Protein AF-A0A965MPG0-F1 (afdb_monomer)

pLDDT: mean 91.91, std 5.67, range [66.75, 98.5]

Sequence (108 aa):
MDYGNRPDGTKKSSGFFGPIKRPDGKVMTEISIGVGLNGKEVTIPLIVPTLDKNEIEYLLRNDPNSPSFMEDMPPSIVNKAVDHAVLRMNEGKSPFIEDGESAAALPE

Foldseek 3Di:
DFPAADPVRHGDDLAQAGWDQAPVRDTDRFDWDWDQDPNDTAIATLRDPPDAPVLVNLVRHDDPPDPCNVVPRDVVSVVVRVVQQVVQVVVVHHNTDDPPDDHDHHHD

Nearest PDB structures (foldseek):
  7zq6-assembly1_u  TM=6.932E-01  e=6.851E+00  Escherichia coli
  6uvn-assembly1_C  TM=4.555E-01  e=4.300E+00  Vibrio cholerae

Radius of gyration: 13.22 Å; Cα contacts (8 Å, |Δi|>4): 145; chains: 1; bounding box: 29×32×27 Å

Secondary structure (DSSP, 8-state):
----B-TTSPBP-S-TT-SEEPTTS-EES--EEEEEETTEEEEEES--TT--HHHHHHHHHS-TTSTTTTTS--HHHHHHHHHHHHHHHHTT--SSPPTTPPPPPPP-

Solvent-accessible surface area (backbone atoms only — not comparable to full-atom values): 6621 Å² total; per-residue (Å²): 136,87,73,53,62,44,99,87,65,49,74,44,53,56,29,37,56,30,76,39,79,30,90,89,73,49,76,47,36,71,47,78,46,79,42,80,54,98,92,38,81,42,75,35,36,53,56,45,88,84,55,51,40,69,57,50,51,49,62,53,71,50,55,85,84,42,89,54,41,74,74,72,48,60,65,67,49,57,50,50,21,50,56,50,25,50,53,29,45,76,72,74,41,63,51,54,64,55,96,90,65,81,59,48,80,77,62,122

Mean predicted aligned error: 3.52 Å

Structure (mmCIF, N/CA/C/O backbone):
data_AF-A0A965MPG0-F1
#
_entry.id   AF-A0A965MPG0-F1
#
loop_
_atom_site.group_PDB
_atom_site.id
_atom_site.type_symbol
_atom_site.label_atom_id
_atom_site.label_alt_id
_atom_site.label_comp_id
_atom_site.label_asym_id
_atom_site.label_entity_id
_atom_site.label_seq_id
_atom_site.pdbx_PDB_ins_code
_atom_site.Cartn_x
_atom_site.Cartn_y
_atom_site.Cartn_z
_atom_site.occupancy
_atom_site.B_iso_or_equiv
_atom_site.auth_seq_id
_atom_site.auth_comp_id
_atom_site.auth_asym_id
_atom_site.auth_atom_id
_atom_site.pdbx_PDB_model_num
ATOM 1 N N . MET A 1 1 ? 5.327 -14.389 11.506 1.00 66.75 1 MET A N 1
ATOM 2 C CA . MET A 1 1 ? 6.378 -13.897 10.585 1.00 66.75 1 MET A CA 1
ATOM 3 C C . MET A 1 1 ? 6.669 -12.456 10.951 1.00 66.75 1 MET A C 1
ATOM 5 O O . MET A 1 1 ? 5.719 -11.758 11.270 1.00 66.75 1 MET A O 1
ATOM 9 N N . ASP A 1 2 ? 7.933 -12.030 10.937 1.00 82.31 2 ASP A N 1
ATOM 10 C CA . ASP A 1 2 ? 8.300 -10.613 11.077 1.00 82.31 2 ASP A CA 1
ATOM 11 C C . ASP A 1 2 ? 8.60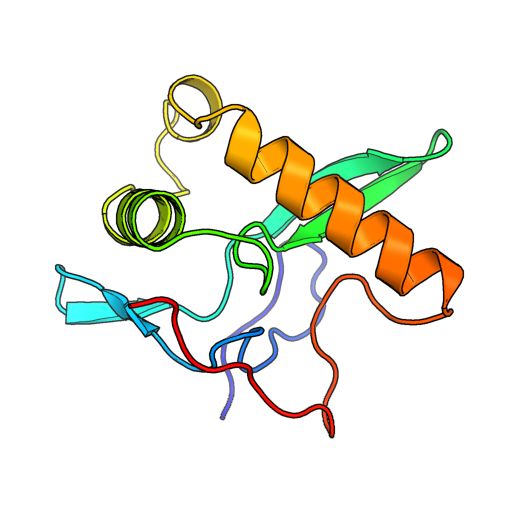4 -10.050 9.682 1.00 82.31 2 ASP A C 1
ATOM 13 O O . ASP A 1 2 ? 9.497 -10.556 9.002 1.00 82.31 2 ASP A O 1
ATOM 17 N N . TYR A 1 3 ? 7.837 -9.048 9.246 1.00 82.00 3 TYR A N 1
ATOM 18 C CA . TYR A 1 3 ? 7.998 -8.384 7.945 1.00 82.00 3 TYR A CA 1
ATOM 19 C C . TYR A 1 3 ? 8.743 -7.042 8.057 1.00 82.00 3 TYR A C 1
ATOM 21 O O . TYR A 1 3 ? 8.842 -6.299 7.080 1.00 82.00 3 TYR A O 1
ATOM 29 N N . GLY A 1 4 ? 9.277 -6.727 9.241 1.00 84.38 4 GLY A N 1
ATOM 30 C CA . GLY A 1 4 ? 9.942 -5.464 9.535 1.00 84.38 4 GLY A CA 1
ATOM 31 C C . GLY A 1 4 ? 8.978 -4.375 10.006 1.00 84.38 4 GLY A C 1
ATOM 32 O O . GLY A 1 4 ? 7.836 -4.640 10.385 1.00 84.38 4 GLY A O 1
ATOM 33 N N . ASN A 1 5 ? 9.462 -3.133 10.003 1.00 87.12 5 ASN A N 1
ATOM 34 C CA . ASN A 1 5 ? 8.704 -1.964 10.445 1.00 87.12 5 ASN A CA 1
ATOM 35 C C . ASN A 1 5 ? 8.342 -1.064 9.253 1.00 87.12 5 ASN A C 1
ATOM 37 O O . ASN A 1 5 ? 9.030 -1.045 8.228 1.00 87.12 5 ASN A O 1
ATOM 41 N N . ARG A 1 6 ? 7.250 -0.317 9.398 1.00 84.56 6 ARG A N 1
ATOM 42 C CA . ARG A 1 6 ? 6.856 0.797 8.533 1.00 84.56 6 ARG A CA 1
ATOM 43 C C . ARG A 1 6 ? 7.748 2.019 8.784 1.00 84.56 6 ARG A C 1
ATOM 45 O O . ARG A 1 6 ? 8.449 2.049 9.799 1.00 84.56 6 ARG A O 1
ATOM 52 N N . PRO A 1 7 ? 7.710 3.042 7.905 1.00 80.06 7 PRO A N 1
ATOM 53 C CA . PRO A 1 7 ? 8.459 4.283 8.117 1.00 80.06 7 PRO A CA 1
ATOM 54 C C . PRO A 1 7 ? 8.152 4.977 9.454 1.00 80.06 7 PRO A C 1
ATOM 56 O O . PRO A 1 7 ? 9.038 5.594 10.033 1.00 80.06 7 PRO A O 1
ATOM 59 N N . ASP A 1 8 ? 6.930 4.824 9.973 1.00 77.88 8 ASP A N 1
ATOM 60 C CA . ASP A 1 8 ? 6.499 5.365 11.270 1.00 77.88 8 ASP A CA 1
ATOM 61 C C . ASP A 1 8 ? 6.905 4.507 12.489 1.00 77.88 8 ASP A C 1
ATOM 63 O O . ASP A 1 8 ? 6.588 4.847 13.627 1.00 77.88 8 ASP A O 1
ATOM 67 N N . GLY A 1 9 ? 7.610 3.391 12.273 1.00 81.44 9 GLY A N 1
ATOM 68 C CA . GLY A 1 9 ? 8.070 2.479 13.321 1.00 81.44 9 GLY A CA 1
ATOM 69 C C . GLY A 1 9 ? 7.067 1.398 13.733 1.00 81.44 9 GLY A C 1
ATOM 70 O O . GLY A 1 9 ? 7.445 0.487 14.472 1.00 81.44 9 GLY A O 1
ATOM 71 N N . THR A 1 10 ? 5.824 1.432 13.238 1.00 84.19 10 THR A N 1
ATOM 72 C CA . THR A 1 10 ? 4.843 0.365 13.495 1.00 84.19 10 THR A CA 1
ATOM 73 C C . THR A 1 10 ? 5.224 -0.931 12.772 1.00 84.19 10 THR A C 1
ATOM 75 O O . THR A 1 10 ? 5.897 -0.913 11.740 1.00 84.19 10 THR A O 1
ATOM 78 N N . LYS A 1 11 ? 4.815 -2.092 13.298 1.00 87.56 11 LYS A N 1
ATOM 79 C CA . LYS A 1 11 ? 5.112 -3.392 12.673 1.00 87.56 11 LYS A CA 1
ATOM 80 C C . LYS A 1 11 ? 4.315 -3.581 11.385 1.00 87.56 11 LYS A C 1
ATOM 82 O O . LYS A 1 11 ? 3.100 -3.382 11.375 1.00 87.56 11 LYS A O 1
ATOM 87 N N . LYS A 1 12 ? 4.993 -4.013 10.318 1.00 84.56 12 LYS A N 1
ATOM 88 C CA . LYS A 1 12 ? 4.335 -4.441 9.080 1.00 84.56 12 LYS A CA 1
ATOM 89 C C . LYS A 1 12 ? 3.509 -5.699 9.333 1.00 84.56 12 LYS A C 1
ATOM 91 O O . LYS A 1 12 ? 3.986 -6.633 9.979 1.00 84.56 12 LYS A O 1
ATOM 96 N N . SER A 1 13 ? 2.303 -5.737 8.780 1.00 87.00 13 SER A N 1
ATOM 97 C CA . SER A 1 13 ? 1.474 -6.941 8.743 1.00 87.00 13 SER A CA 1
ATOM 98 C C . SER A 1 13 ? 1.735 -7.736 7.458 1.00 87.00 13 SER A C 1
ATOM 100 O O . SER A 1 13 ? 2.615 -7.402 6.657 1.00 87.00 13 SER A O 1
ATOM 102 N N . SER A 1 14 ? 0.986 -8.824 7.265 1.00 89.31 14 SER A N 1
ATOM 103 C CA . SER A 1 14 ? 1.093 -9.646 6.053 1.00 89.31 14 SER A CA 1
ATOM 104 C C . SER A 1 14 ? 0.663 -8.923 4.770 1.00 89.31 14 SER A C 1
ATOM 106 O O . SER A 1 14 ? 0.996 -9.400 3.689 1.00 89.31 14 SER A O 1
ATOM 108 N N . GLY A 1 15 ? 0.011 -7.759 4.877 1.00 92.81 15 GLY A N 1
ATOM 109 C CA . GLY A 1 15 ? -0.528 -7.015 3.741 1.00 92.81 15 GLY A CA 1
ATOM 110 C C . GLY A 1 15 ? -1.868 -7.570 3.257 1.00 92.81 15 GLY A C 1
ATOM 111 O O . GLY A 1 15 ? -2.245 -8.700 3.569 1.00 92.81 15 GLY A O 1
ATOM 112 N N . PHE A 1 16 ? -2.616 -6.767 2.498 1.00 95.62 16 PHE A N 1
ATOM 113 C CA . PHE A 1 16 ? -3.979 -7.117 2.079 1.00 95.62 16 PHE A CA 1
ATOM 114 C C . PHE A 1 16 ? -4.075 -8.348 1.179 1.00 95.62 16 PHE A C 1
ATOM 116 O O . PHE A 1 16 ? -5.143 -8.941 1.108 1.00 95.62 16 PHE A O 1
ATOM 123 N N . PHE A 1 17 ? -2.983 -8.754 0.534 1.00 94.94 17 PHE A N 1
ATOM 124 C CA . PHE A 1 17 ? -2.919 -9.958 -0.301 1.00 94.94 17 PHE A CA 1
ATOM 125 C C . PHE A 1 17 ? -1.963 -11.018 0.263 1.00 94.94 17 PHE A C 1
ATOM 127 O O . PHE A 1 17 ? -1.590 -11.961 -0.434 1.00 94.94 17 PHE A O 1
ATOM 134 N N . GLY A 1 18 ? -1.522 -10.858 1.515 1.00 92.38 18 GLY A N 1
ATOM 135 C CA . GLY A 1 18 ? -0.426 -11.649 2.058 1.00 92.38 18 GLY A CA 1
ATOM 136 C C . GLY A 1 18 ? 0.916 -11.376 1.352 1.00 92.38 18 GLY A C 1
ATOM 137 O O . GLY A 1 18 ? 1.065 -10.396 0.619 1.00 92.38 18 GLY A O 1
ATOM 138 N N . PRO A 1 19 ? 1.923 -12.243 1.560 1.00 92.06 19 PRO A N 1
ATOM 139 C CA . PRO A 1 19 ? 3.217 -12.137 0.891 1.00 92.06 19 PRO A CA 1
ATOM 140 C C . PRO A 1 19 ? 3.111 -12.345 -0.627 1.00 92.06 19 PRO A C 1
ATOM 142 O O . PRO A 1 19 ? 2.766 -13.431 -1.092 1.00 92.06 19 PRO A O 1
ATOM 145 N N . ILE A 1 20 ? 3.492 -11.331 -1.406 1.00 93.12 20 ILE A N 1
ATOM 146 C CA . ILE A 1 20 ? 3.488 -11.359 -2.873 1.00 93.12 20 ILE A CA 1
ATOM 147 C C . ILE A 1 20 ? 4.916 -11.561 -3.388 1.00 93.12 20 ILE A C 1
ATOM 149 O O . ILE A 1 20 ? 5.849 -10.863 -2.978 1.00 93.12 20 ILE A O 1
ATOM 153 N N . LYS A 1 21 ? 5.107 -12.508 -4.311 1.00 91.94 21 LYS A N 1
ATOM 154 C CA . LYS A 1 21 ? 6.406 -12.744 -4.953 1.00 91.94 21 LYS A CA 1
ATOM 155 C C . LYS A 1 21 ? 6.654 -11.706 -6.047 1.00 91.94 21 LYS A C 1
ATOM 157 O O . LYS A 1 21 ? 5.860 -11.567 -6.972 1.00 91.94 21 LYS A O 1
ATOM 162 N N . ARG A 1 22 ? 7.785 -11.011 -5.963 1.00 91.06 22 ARG A N 1
ATOM 163 C CA . ARG A 1 22 ? 8.242 -10.056 -6.975 1.00 91.06 22 ARG A CA 1
ATOM 164 C C . ARG A 1 22 ? 8.970 -10.766 -8.126 1.00 91.06 22 ARG A C 1
ATOM 166 O O . ARG A 1 22 ? 9.548 -11.838 -7.916 1.00 91.06 22 ARG A O 1
ATOM 173 N N . PRO A 1 23 ? 9.036 -10.149 -9.322 1.00 89.62 23 PRO A N 1
ATOM 174 C CA . PRO A 1 23 ? 9.830 -10.666 -10.440 1.00 89.62 23 PRO A CA 1
ATOM 175 C C . PRO A 1 23 ? 11.326 -10.831 -10.132 1.00 89.62 23 PRO A C 1
ATOM 177 O O . PRO A 1 23 ? 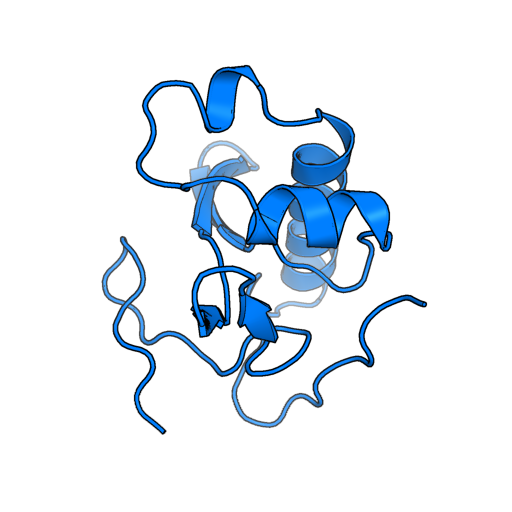11.959 -11.731 -10.673 1.00 89.62 23 PRO A O 1
ATOM 180 N N . ASP A 1 24 ? 11.882 -10.013 -9.232 1.00 86.06 24 ASP A N 1
ATOM 181 C CA . ASP A 1 24 ? 13.281 -10.100 -8.783 1.00 86.06 24 ASP A CA 1
ATOM 182 C C . ASP A 1 24 ? 13.534 -11.233 -7.764 1.00 86.06 24 ASP A C 1
ATOM 184 O O . ASP A 1 24 ? 14.631 -11.359 -7.220 1.00 86.06 24 ASP A O 1
ATOM 188 N N . GLY A 1 25 ? 12.520 -12.060 -7.486 1.00 87.62 25 GLY A N 1
ATOM 189 C CA . GLY A 1 25 ? 12.585 -13.183 -6.555 1.00 87.62 25 GLY A CA 1
ATOM 190 C C . GLY A 1 25 ? 12.389 -12.805 -5.086 1.00 87.62 25 GLY A C 1
ATOM 191 O O . GLY A 1 25 ? 12.275 -13.708 -4.255 1.00 87.62 25 GLY A O 1
ATOM 192 N N . LYS A 1 26 ? 12.307 -11.509 -4.752 1.00 88.44 26 LYS A N 1
ATOM 193 C CA . LYS A 1 26 ? 12.018 -11.051 -3.388 1.00 88.44 26 LYS A CA 1
ATOM 194 C C . LYS A 1 26 ? 10.525 -11.149 -3.073 1.00 88.44 26 LYS A C 1
ATOM 196 O O . LYS A 1 26 ? 9.691 -11.429 -3.932 1.00 88.44 26 LYS A O 1
ATOM 201 N N . VAL A 1 27 ? 10.189 -10.900 -1.813 1.00 89.44 27 VAL A N 1
ATOM 202 C CA . VAL A 1 27 ? 8.814 -10.876 -1.309 1.00 89.44 27 VAL A CA 1
ATOM 203 C C . VAL A 1 27 ? 8.446 -9.451 -0.910 1.00 89.44 27 VAL A C 1
ATOM 205 O O . VAL A 1 27 ? 9.271 -8.727 -0.354 1.00 89.44 27 VAL A O 1
ATOM 208 N N . MET A 1 28 ? 7.209 -9.055 -1.194 1.00 90.38 28 MET A N 1
ATOM 209 C CA . MET A 1 28 ? 6.628 -7.772 -0.814 1.00 90.38 28 MET A CA 1
ATOM 210 C C . MET A 1 28 ? 5.260 -8.002 -0.175 1.00 90.38 28 MET A C 1
ATOM 212 O O . MET A 1 28 ? 4.466 -8.780 -0.690 1.00 90.38 28 MET A O 1
ATOM 216 N N . THR A 1 29 ? 4.989 -7.328 0.938 1.00 90.44 29 THR A N 1
ATOM 217 C CA . THR A 1 29 ? 3.682 -7.365 1.618 1.00 90.44 29 THR A CA 1
ATOM 218 C C . THR A 1 29 ? 2.935 -6.041 1.472 1.00 90.44 29 THR A C 1
ATOM 220 O O . THR A 1 29 ? 1.726 -6.023 1.277 1.00 90.44 29 THR A O 1
ATOM 223 N N . GLU A 1 30 ? 3.657 -4.918 1.523 1.00 89.94 30 GLU A N 1
ATOM 224 C CA . GLU A 1 30 ? 3.102 -3.567 1.414 1.00 89.94 30 GLU A CA 1
ATOM 225 C C . GLU A 1 30 ? 4.170 -2.546 0.977 1.00 89.94 30 GLU A C 1
ATOM 227 O O . GLU A 1 30 ? 5.368 -2.715 1.245 1.00 89.94 30 GLU A O 1
ATOM 232 N N . ILE A 1 31 ? 3.704 -1.455 0.361 1.00 93.12 31 ILE A N 1
ATOM 233 C CA . ILE A 1 31 ? 4.441 -0.204 0.128 1.00 93.12 31 ILE A CA 1
ATOM 234 C C . ILE A 1 31 ? 3.653 0.902 0.833 1.00 93.12 31 ILE A C 1
ATOM 236 O O . ILE A 1 31 ? 2.442 0.979 0.646 1.00 93.12 31 ILE A O 1
ATOM 240 N N . SER A 1 32 ? 4.314 1.728 1.643 1.00 94.06 32 SER A N 1
ATOM 241 C CA . SER A 1 32 ? 3.668 2.783 2.434 1.00 94.06 32 SER A CA 1
ATOM 242 C C . SER A 1 32 ? 4.002 4.164 1.882 1.00 94.06 32 SER A C 1
ATOM 244 O O . SER A 1 32 ? 5.159 4.416 1.549 1.00 94.06 32 SER A O 1
ATOM 246 N N . ILE A 1 33 ? 3.018 5.061 1.854 1.00 93.69 33 ILE A N 1
ATOM 247 C CA . ILE A 1 33 ? 3.211 6.484 1.545 1.00 93.69 33 ILE A CA 1
ATOM 248 C C . ILE A 1 33 ? 2.548 7.359 2.611 1.00 93.69 33 ILE A C 1
ATOM 250 O O . ILE A 1 33 ? 1.574 6.938 3.236 1.00 93.69 33 ILE A O 1
ATOM 254 N N . GLY A 1 34 ? 3.072 8.568 2.811 1.00 93.81 34 GLY A N 1
ATOM 255 C CA . GLY A 1 34 ? 2.413 9.610 3.598 1.00 93.81 34 GLY A CA 1
ATOM 256 C C . GLY A 1 34 ? 1.481 10.435 2.713 1.00 93.81 34 GLY A C 1
ATOM 257 O O . GLY A 1 34 ? 1.875 10.865 1.629 1.00 93.81 34 GLY A O 1
ATOM 258 N N . VAL A 1 35 ? 0.247 10.656 3.162 1.00 94.50 35 VAL A N 1
ATOM 259 C CA . VAL A 1 35 ? -0.740 11.509 2.485 1.00 94.50 35 VAL A CA 1
ATOM 260 C C . VAL A 1 35 ? -1.360 12.502 3.461 1.00 94.50 35 VAL A C 1
ATOM 262 O O . VAL A 1 35 ? -1.508 12.218 4.647 1.00 94.50 35 VAL A O 1
ATOM 265 N N . GLY A 1 36 ? -1.752 13.675 2.968 1.00 94.75 36 GLY A N 1
ATOM 266 C CA . GLY A 1 36 ? -2.509 14.643 3.759 1.00 94.75 36 GLY A CA 1
ATOM 267 C C . GLY A 1 36 ? -3.999 14.305 3.761 1.00 94.75 36 GLY A C 1
ATOM 268 O O . GLY A 1 36 ? -4.672 14.536 2.761 1.00 94.75 36 GLY A O 1
ATOM 269 N N . LEU A 1 37 ? -4.531 13.814 4.882 1.00 91.56 37 LEU A N 1
ATOM 270 C CA . LEU A 1 37 ? -5.961 13.556 5.079 1.00 91.56 37 LEU A CA 1
ATOM 271 C C . LEU A 1 37 ? -6.486 14.398 6.242 1.00 91.56 37 LEU A C 1
ATOM 273 O O . LEU A 1 37 ? -5.960 14.351 7.352 1.00 91.56 37 LEU A O 1
ATOM 277 N N . ASN A 1 38 ? -7.540 15.182 5.996 1.00 86.69 38 ASN A N 1
ATOM 278 C CA . ASN A 1 38 ? -8.183 16.032 7.009 1.00 86.69 38 ASN A CA 1
ATOM 279 C C . ASN A 1 38 ? -7.201 16.952 7.767 1.00 86.69 38 ASN A C 1
ATOM 281 O O . ASN A 1 38 ? -7.307 17.134 8.979 1.00 86.69 38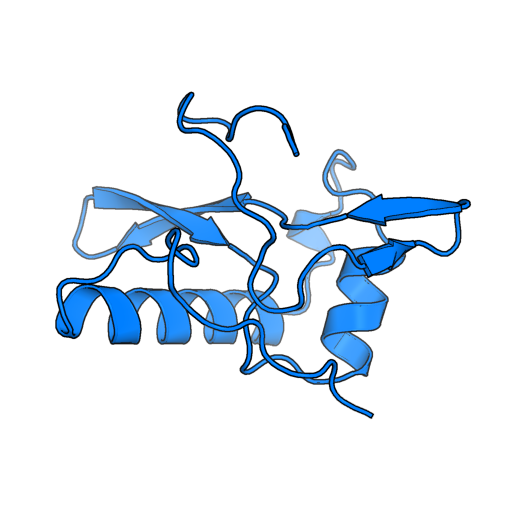 ASN A O 1
ATOM 285 N N . GLY A 1 39 ? -6.215 17.511 7.057 1.00 90.88 39 GLY A N 1
ATOM 286 C CA . GLY A 1 39 ? -5.206 18.404 7.638 1.00 90.88 39 GLY A CA 1
ATOM 287 C C . GLY A 1 39 ? -4.142 17.706 8.494 1.00 90.88 39 GLY A C 1
ATOM 288 O O . GLY A 1 39 ? -3.400 18.386 9.199 1.00 90.88 39 GLY A O 1
ATOM 289 N N . LYS A 1 40 ? -4.056 16.370 8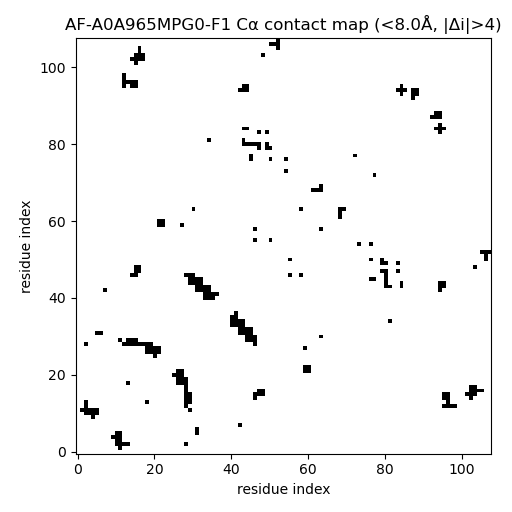.449 1.00 91.81 40 LYS A N 1
ATOM 290 C CA . LYS A 1 40 ? -3.021 15.573 9.117 1.00 91.81 40 LYS A CA 1
ATOM 291 C C . LYS A 1 40 ? -2.307 14.681 8.112 1.00 91.81 40 LYS A C 1
ATOM 293 O O . LYS A 1 40 ? -2.920 14.197 7.165 1.00 91.81 40 LYS A O 1
ATOM 298 N N . GLU A 1 41 ? -1.022 14.450 8.334 1.00 94.06 41 GLU A N 1
ATOM 299 C CA . GLU A 1 41 ? -0.291 13.420 7.603 1.00 94.06 41 GLU A CA 1
ATOM 300 C C . GLU A 1 41 ? -0.709 12.037 8.119 1.00 94.06 41 GLU A C 1
ATOM 302 O O . GLU A 1 41 ? -0.753 11.802 9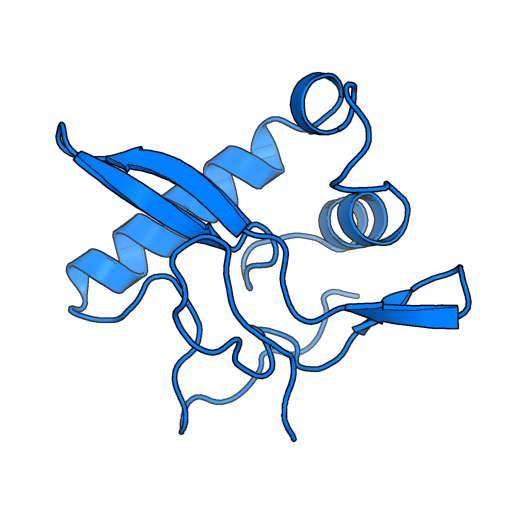.329 1.00 94.06 41 GLU A O 1
ATOM 307 N N . VAL A 1 42 ? -1.061 11.143 7.199 1.00 93.81 42 VAL A N 1
ATOM 308 C CA . VAL A 1 42 ? -1.483 9.770 7.474 1.00 93.81 42 VAL A CA 1
ATOM 309 C C . VAL A 1 42 ? -0.685 8.829 6.583 1.00 93.81 42 VAL A C 1
ATOM 311 O O . VAL A 1 42 ? -0.648 8.999 5.364 1.00 93.81 42 VAL A O 1
ATOM 314 N N . THR A 1 43 ? -0.070 7.815 7.187 1.00 95.50 43 THR A N 1
ATOM 315 C CA . THR A 1 43 ? 0.603 6.739 6.455 1.00 95.50 43 THR A CA 1
ATOM 316 C C . THR A 1 43 ? -0.430 5.727 5.961 1.00 95.50 43 THR A C 1
ATOM 318 O O . THR A 1 43 ? -1.210 5.205 6.758 1.00 95.50 43 THR A O 1
ATOM 321 N N . ILE A 1 44 ? -0.423 5.414 4.664 1.00 96.06 44 ILE A N 1
ATOM 322 C CA . ILE A 1 44 ? -1.358 4.463 4.041 1.00 96.06 44 ILE A CA 1
ATOM 323 C C . ILE A 1 44 ? -0.618 3.427 3.176 1.00 96.06 44 ILE A C 1
ATOM 325 O O . ILE A 1 44 ? 0.466 3.729 2.661 1.00 96.06 44 ILE A O 1
ATOM 329 N N . PRO A 1 45 ? -1.162 2.208 2.992 1.00 96.75 45 PRO A N 1
ATOM 330 C CA . PRO A 1 45 ? -0.620 1.245 2.039 1.00 96.75 45 PRO A CA 1
ATOM 331 C C . PRO A 1 45 ? -1.049 1.578 0.604 1.00 96.75 45 PRO A C 1
ATOM 333 O O . PRO A 1 45 ? -2.216 1.857 0.354 1.00 96.75 45 PRO A O 1
ATOM 336 N N . LEU A 1 46 ? -0.126 1.476 -0.354 1.00 97.19 46 LEU A N 1
ATOM 337 C CA . LEU A 1 46 ? -0.451 1.514 -1.785 1.00 97.19 46 LEU A CA 1
ATOM 338 C C . LEU A 1 46 ? -1.069 0.203 -2.271 1.00 97.19 46 LEU A C 1
ATOM 340 O O . LEU A 1 46 ? -1.914 0.215 -3.154 1.00 97.19 46 LEU A O 1
ATOM 344 N N . ILE A 1 47 ? -0.647 -0.931 -1.708 1.00 96.81 47 ILE A N 1
ATOM 345 C CA . ILE A 1 47 ? -1.147 -2.256 -2.087 1.00 96.81 47 ILE A CA 1
ATOM 346 C C . ILE A 1 47 ? -2.452 -2.515 -1.330 1.00 96.81 47 ILE A C 1
ATOM 348 O O . ILE A 1 47 ? -2.421 -2.908 -0.163 1.00 96.81 47 ILE A O 1
ATOM 352 N N . VAL A 1 48 ? -3.587 -2.275 -1.992 1.00 97.56 48 VAL A N 1
ATOM 353 C CA . VAL A 1 48 ? -4.939 -2.377 -1.413 1.00 97.56 48 VAL A CA 1
ATOM 354 C C . VAL A 1 48 ? -5.869 -3.268 -2.253 1.00 97.56 48 VAL A C 1
ATOM 356 O O . VAL A 1 48 ? -5.636 -3.416 -3.453 1.00 97.56 48 VAL A O 1
ATOM 359 N N . PRO A 1 49 ? -6.950 -3.836 -1.672 1.00 97.25 49 PRO A N 1
ATOM 360 C CA . PRO A 1 49 ? -7.860 -4.769 -2.356 1.00 97.25 49 PRO A CA 1
ATOM 361 C C . PRO A 1 49 ? -8.567 -4.228 -3.605 1.00 97.25 49 PRO A C 1
ATOM 363 O O . PRO A 1 49 ? -9.095 -5.005 -4.390 1.00 97.25 49 PRO A O 1
ATOM 366 N N . THR A 1 50 ? -8.634 -2.907 -3.770 1.00 97.25 50 THR A N 1
ATOM 367 C CA . THR A 1 50 ? -9.332 -2.247 -4.884 1.00 97.25 50 THR A CA 1
ATOM 368 C C . THR A 1 50 ? -8.463 -2.078 -6.132 1.00 97.25 50 THR A C 1
ATOM 370 O O . THR A 1 50 ? -8.966 -1.636 -7.171 1.00 97.25 50 THR A O 1
ATOM 373 N N . LEU A 1 51 ? -7.169 -2.404 -6.046 1.00 98.06 51 LEU A N 1
ATOM 374 C CA . LEU A 1 51 ? -6.271 -2.371 -7.193 1.00 98.06 51 LEU A CA 1
ATOM 375 C C . LEU A 1 51 ? -6.611 -3.468 -8.202 1.00 98.06 51 LEU A C 1
ATOM 377 O O . LEU A 1 51 ? -7.019 -4.570 -7.836 1.00 98.06 51 LEU A O 1
ATOM 381 N N . ASP A 1 52 ? -6.400 -3.166 -9.479 1.00 97.38 52 ASP A N 1
ATOM 382 C CA . ASP A 1 52 ? -6.445 -4.171 -10.534 1.00 97.38 52 ASP A CA 1
ATOM 383 C C . ASP A 1 52 ? -5.088 -4.865 -10.727 1.00 97.38 52 ASP A C 1
ATOM 385 O O . ASP A 1 52 ? -4.066 -4.505 -10.133 1.00 97.38 52 ASP A O 1
ATOM 389 N N . LYS A 1 53 ? -5.078 -5.895 -11.576 1.00 95.88 53 LYS A N 1
ATOM 390 C CA . LYS A 1 53 ? -3.877 -6.673 -11.877 1.00 95.88 53 LYS A CA 1
ATOM 391 C C . LYS A 1 53 ? -2.724 -5.812 -12.396 1.00 95.88 53 LYS A C 1
ATOM 393 O O . LYS A 1 53 ? -1.589 -5.999 -11.964 1.00 95.88 53 LYS A O 1
ATOM 398 N N . ASN A 1 54 ? -2.990 -4.879 -13.310 1.00 96.81 54 ASN A N 1
ATOM 399 C CA . ASN A 1 54 ? -1.941 -4.070 -13.933 1.00 96.81 54 ASN A CA 1
ATOM 400 C C . ASN A 1 54 ? -1.307 -3.122 -12.913 1.00 96.81 54 ASN A C 1
ATOM 402 O O . ASN A 1 54 ? -0.092 -2.928 -12.917 1.00 96.81 54 ASN A O 1
ATOM 406 N N . GLU A 1 55 ? -2.116 -2.569 -12.015 1.00 97.75 55 GLU A N 1
ATOM 407 C CA . GLU A 1 55 ? -1.662 -1.725 -10.911 1.00 97.75 55 GLU A CA 1
ATOM 408 C C . GLU A 1 55 ? -0.808 -2.505 -9.905 1.00 97.75 55 GLU A C 1
ATOM 410 O O . GLU A 1 55 ? 0.265 -2.042 -9.510 1.00 97.75 55 GLU A O 1
ATOM 415 N N . ILE A 1 56 ? -1.228 -3.718 -9.534 1.00 96.38 56 ILE A N 1
ATOM 416 C CA . ILE A 1 56 ? -0.420 -4.605 -8.689 1.00 96.38 56 ILE A CA 1
ATOM 417 C C . ILE A 1 56 ? 0.903 -4.943 -9.381 1.00 96.38 56 ILE A C 1
ATOM 419 O O . ILE A 1 56 ? 1.969 -4.803 -8.783 1.00 96.38 56 ILE A O 1
ATOM 423 N N . GLU A 1 57 ? 0.870 -5.338 -10.654 1.00 95.00 57 GLU A N 1
ATOM 424 C CA . GLU A 1 57 ? 2.082 -5.640 -11.418 1.00 95.00 57 GLU A CA 1
ATOM 425 C C . GLU A 1 57 ? 3.024 -4.436 -11.526 1.00 95.00 57 GLU A C 1
ATOM 427 O O . GLU A 1 57 ? 4.242 -4.607 -11.413 1.00 95.00 57 GLU A O 1
ATOM 432 N N . TYR A 1 58 ? 2.482 -3.227 -11.703 1.00 95.81 58 TYR A N 1
ATOM 433 C CA . TYR A 1 58 ? 3.256 -1.989 -11.690 1.00 95.81 58 TYR A CA 1
ATOM 434 C C . TYR A 1 58 ? 4.010 -1.831 -10.362 1.00 95.81 58 TYR A C 1
ATOM 436 O O . TYR A 1 58 ? 5.230 -1.650 -10.365 1.00 95.81 58 TYR A O 1
ATOM 444 N N . LEU A 1 59 ? 3.324 -1.970 -9.223 1.00 95.69 59 LEU A N 1
ATOM 445 C CA . LEU A 1 59 ? 3.946 -1.838 -7.900 1.00 95.69 59 LEU A CA 1
ATOM 446 C C . LEU A 1 59 ? 5.004 -2.919 -7.628 1.00 95.69 59 LEU A C 1
ATOM 448 O O . LEU A 1 59 ? 6.021 -2.646 -6.992 1.00 95.69 59 LEU A O 1
ATOM 452 N N . LEU A 1 60 ? 4.803 -4.141 -8.127 1.00 94.00 60 LEU A N 1
ATOM 453 C CA . LEU A 1 60 ? 5.751 -5.243 -7.935 1.00 94.00 60 LEU A CA 1
ATOM 454 C C . LEU A 1 60 ? 7.028 -5.088 -8.773 1.00 94.00 60 LEU A C 1
ATOM 456 O O . LEU A 1 60 ? 8.111 -5.495 -8.328 1.00 94.00 60 LEU A O 1
ATOM 460 N N . ARG A 1 61 ? 6.906 -4.530 -9.984 1.00 93.50 61 ARG A N 1
ATOM 461 C CA . ARG A 1 61 ? 8.014 -4.355 -10.939 1.00 93.50 61 ARG A CA 1
ATOM 462 C C . ARG A 1 61 ? 8.888 -3.143 -10.633 1.00 93.50 61 ARG A C 1
ATOM 464 O O . ARG A 1 61 ? 10.086 -3.208 -10.889 1.00 93.50 61 ARG A O 1
ATOM 471 N N . ASN A 1 62 ? 8.321 -2.080 -10.071 1.00 92.62 62 ASN A N 1
ATOM 472 C CA . ASN A 1 62 ? 9.049 -0.838 -9.815 1.00 92.62 62 ASN A CA 1
ATOM 473 C C . ASN A 1 62 ? 9.687 -0.808 -8.413 1.00 92.62 62 ASN A C 1
ATOM 475 O O . ASN A 1 62 ? 9.207 -1.442 -7.470 1.00 92.62 62 ASN A O 1
ATOM 479 N N . ASP A 1 63 ? 10.816 -0.109 -8.267 1.00 90.00 63 ASP A N 1
ATOM 480 C CA . ASP A 1 63 ? 11.489 0.050 -6.972 1.00 90.00 63 ASP A CA 1
ATOM 481 C C . ASP A 1 63 ? 10.888 1.237 -6.204 1.00 90.00 63 ASP A C 1
ATOM 483 O O . ASP A 1 63 ? 11.045 2.369 -6.663 1.00 90.00 63 ASP A O 1
ATOM 487 N N . PRO A 1 64 ? 10.256 1.024 -5.031 1.00 89.00 64 PRO A N 1
ATOM 488 C CA . PRO A 1 64 ? 9.721 2.116 -4.219 1.00 89.00 64 PRO A CA 1
ATOM 489 C C . PRO A 1 64 ? 10.784 3.093 -3.696 1.00 89.00 64 PRO A C 1
ATOM 491 O O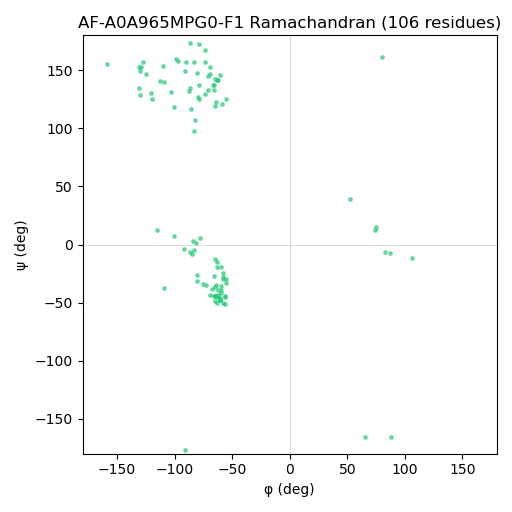 . PRO A 1 64 ? 10.427 4.174 -3.241 1.00 89.00 64 PRO A O 1
ATOM 494 N N . ASN A 1 65 ? 12.073 2.736 -3.749 1.00 88.31 65 ASN A N 1
ATOM 495 C CA . ASN A 1 65 ? 13.172 3.627 -3.367 1.00 88.31 65 ASN A CA 1
ATOM 496 C C . ASN A 1 65 ? 13.729 4.443 -4.545 1.00 88.31 65 ASN A C 1
ATOM 498 O O . ASN A 1 65 ? 14.625 5.264 -4.344 1.00 88.31 65 ASN A O 1
ATOM 502 N N . SER A 1 66 ? 13.236 4.219 -5.770 1.00 91.06 66 SER A N 1
ATOM 503 C CA . SER A 1 66 ? 13.623 5.029 -6.926 1.00 91.06 66 SER A CA 1
ATOM 504 C C . SER A 1 66 ? 13.108 6.465 -6.765 1.00 91.06 66 SER A C 1
ATOM 506 O O . SER A 1 66 ? 11.935 6.642 -6.429 1.00 91.06 66 SER A O 1
ATOM 508 N N . PRO A 1 67 ? 13.912 7.501 -7.079 1.00 89.50 67 PRO A N 1
ATOM 509 C CA . PRO A 1 67 ? 13.442 8.887 -7.100 1.00 89.50 67 PRO A CA 1
ATOM 510 C C . PRO A 1 67 ? 12.230 9.102 -8.014 1.00 89.50 67 PRO A C 1
ATOM 512 O O . PRO A 1 67 ? 11.359 9.904 -7.691 1.00 89.50 67 PRO A O 1
ATOM 515 N N . SER A 1 68 ? 12.150 8.355 -9.121 1.00 92.19 68 SER A N 1
ATOM 516 C CA . SER A 1 68 ? 11.047 8.460 -10.081 1.00 92.19 68 SER A CA 1
ATOM 517 C C . SER A 1 68 ? 9.808 7.655 -9.677 1.00 92.19 68 SER A C 1
ATOM 519 O O . SER A 1 68 ? 8.778 7.759 -10.329 1.00 92.19 68 SER A O 1
ATOM 521 N N . PHE A 1 69 ? 9.853 6.868 -8.591 1.00 92.50 69 PHE A N 1
ATOM 522 C CA . PHE A 1 69 ? 8.756 5.960 -8.230 1.00 92.50 69 PHE A CA 1
ATOM 523 C C . PHE A 1 69 ? 7.413 6.678 -8.075 1.00 92.50 69 PHE A C 1
ATOM 525 O O . PHE A 1 69 ? 6.398 6.206 -8.584 1.00 92.50 69 PHE A O 1
ATOM 532 N N . MET A 1 70 ? 7.419 7.819 -7.380 1.00 93.00 70 MET A N 1
ATOM 533 C CA . MET A 1 70 ? 6.224 8.642 -7.190 1.00 93.00 70 MET A CA 1
ATOM 534 C C . MET A 1 70 ? 5.915 9.530 -8.399 1.00 93.00 70 MET A C 1
ATOM 536 O O . MET A 1 70 ? 4.755 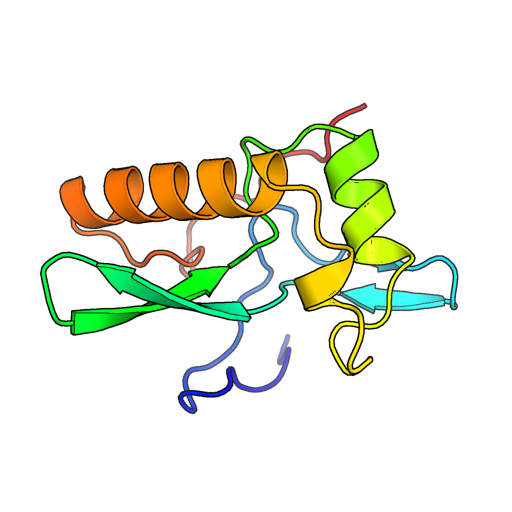9.873 -8.595 1.00 93.00 70 MET A O 1
ATOM 540 N N . GLU A 1 71 ? 6.923 9.893 -9.197 1.00 93.56 71 GLU A N 1
ATOM 541 C CA . GLU A 1 71 ? 6.751 10.686 -10.423 1.00 93.56 71 GLU A CA 1
ATOM 542 C C . GLU A 1 71 ? 6.029 9.879 -11.510 1.00 93.56 71 GLU A C 1
ATOM 544 O O . GLU A 1 71 ? 5.083 10.368 -12.122 1.00 93.56 71 GLU A O 1
ATOM 549 N N . ASP A 1 72 ? 6.419 8.615 -11.678 1.00 95.00 72 ASP A N 1
ATOM 550 C CA . ASP A 1 72 ? 5.869 7.696 -12.676 1.00 95.00 72 ASP A CA 1
ATOM 551 C C . ASP A 1 72 ? 4.585 6.987 -12.193 1.00 95.00 72 ASP A C 1
ATOM 553 O O . ASP A 1 72 ? 3.932 6.278 -12.962 1.00 95.00 72 ASP A O 1
ATOM 557 N N . MET A 1 73 ? 4.218 7.147 -10.913 1.00 95.88 73 MET A N 1
ATOM 558 C CA . MET A 1 73 ? 3.094 6.452 -10.278 1.00 95.88 73 MET A CA 1
ATOM 559 C C . MET A 1 73 ? 1.765 6.749 -10.993 1.00 95.88 73 MET A C 1
ATOM 561 O O . MET A 1 73 ? 1.321 7.902 -11.000 1.00 95.88 73 MET A O 1
ATOM 565 N N . PRO A 1 74 ? 1.051 5.726 -11.507 1.00 97.12 74 PRO A N 1
ATOM 566 C CA . PRO A 1 74 ? -0.294 5.905 -12.029 1.00 97.12 74 PRO A CA 1
ATOM 567 C C . PRO A 1 74 ? -1.208 6.546 -10.970 1.00 97.12 74 PRO A C 1
ATOM 569 O O . PRO A 1 74 ? -1.362 5.987 -9.878 1.00 97.12 74 PRO A O 1
ATOM 572 N N . PRO A 1 75 ? -1.870 7.680 -11.272 1.00 96.88 75 PRO A N 1
ATOM 573 C CA . PRO A 1 75 ? -2.710 8.375 -10.295 1.00 96.88 75 PRO A CA 1
ATOM 574 C C . PRO A 1 75 ? -3.841 7.509 -9.728 1.00 96.88 75 PRO A C 1
ATOM 576 O O . PRO A 1 75 ? -4.262 7.705 -8.589 1.00 96.88 75 PRO A O 1
ATOM 579 N N . SER A 1 76 ? -4.320 6.527 -10.500 1.00 98.25 76 SER A N 1
ATOM 580 C CA . SER A 1 76 ? -5.359 5.588 -10.069 1.00 98.25 76 SER A CA 1
ATOM 581 C C . SER A 1 76 ? -4.953 4.780 -8.835 1.00 98.25 76 SER A C 1
ATOM 583 O O . SER A 1 76 ? -5.792 4.570 -7.962 1.00 98.25 76 SER A O 1
ATOM 585 N N . ILE A 1 77 ? -3.675 4.407 -8.710 1.00 98.44 77 ILE A N 1
ATOM 586 C CA . ILE A 1 77 ? -3.161 3.648 -7.565 1.00 98.44 77 ILE A CA 1
ATOM 587 C C . ILE A 1 77 ? -3.260 4.486 -6.293 1.00 98.44 77 ILE A C 1
ATOM 589 O O . ILE A 1 77 ? -3.784 4.023 -5.281 1.00 98.44 77 ILE A O 1
ATOM 593 N N . VAL A 1 78 ? -2.794 5.738 -6.351 1.00 97.75 78 VAL A N 1
ATOM 594 C CA . VAL A 1 78 ? -2.830 6.651 -5.200 1.00 97.75 78 VAL A CA 1
ATOM 595 C C . VAL A 1 78 ? -4.273 6.960 -4.809 1.00 97.75 78 VAL A C 1
ATOM 597 O O . VAL A 1 78 ? -4.607 6.883 -3.630 1.00 97.75 78 VAL A O 1
ATOM 600 N N . ASN A 1 79 ? -5.145 7.235 -5.784 1.00 98.12 79 ASN A N 1
ATOM 601 C CA . ASN A 1 79 ? -6.560 7.504 -5.523 1.00 98.12 79 ASN A CA 1
ATOM 602 C C . ASN A 1 79 ? -7.245 6.309 -4.845 1.00 98.12 79 ASN A C 1
ATOM 604 O O . ASN A 1 79 ? -7.873 6.475 -3.805 1.00 98.12 79 ASN A O 1
ATOM 608 N N . LYS A 1 80 ? -7.054 5.090 -5.366 1.00 98.50 80 LYS A N 1
ATOM 609 C CA . LYS A 1 80 ? -7.610 3.865 -4.771 1.00 98.50 80 LYS A CA 1
ATOM 610 C C . LYS A 1 80 ? -7.069 3.599 -3.366 1.00 98.50 80 LYS A C 1
ATOM 612 O O . LYS A 1 80 ? -7.832 3.174 -2.501 1.00 98.50 80 LYS A O 1
ATOM 617 N N . ALA A 1 81 ? -5.782 3.855 -3.128 1.00 98.25 81 ALA A N 1
ATOM 618 C CA . ALA A 1 81 ? -5.171 3.731 -1.808 1.00 98.25 81 ALA A CA 1
ATOM 619 C C . ALA A 1 81 ? -5.770 4.732 -0.807 1.00 98.25 81 ALA A C 1
ATOM 621 O O . ALA A 1 81 ? -6.110 4.354 0.315 1.00 98.25 81 ALA A O 1
ATOM 622 N N . VAL A 1 82 ? -5.950 5.991 -1.221 1.00 98.12 82 VAL A N 1
ATOM 623 C CA . VAL A 1 82 ? -6.587 7.037 -0.409 1.00 98.12 82 VAL A CA 1
ATOM 624 C C . VAL A 1 82 ? -8.043 6.688 -0.113 1.00 98.12 82 VAL A C 1
ATOM 626 O O . VAL A 1 82 ? -8.428 6.683 1.054 1.00 98.12 82 VAL A O 1
ATOM 629 N N . ASP A 1 83 ? -8.834 6.336 -1.127 1.00 98.25 83 ASP A N 1
ATOM 630 C CA . ASP A 1 83 ? -10.246 5.973 -0.963 1.00 98.25 83 ASP A CA 1
ATOM 631 C C . ASP A 1 83 ? -10.407 4.772 -0.025 1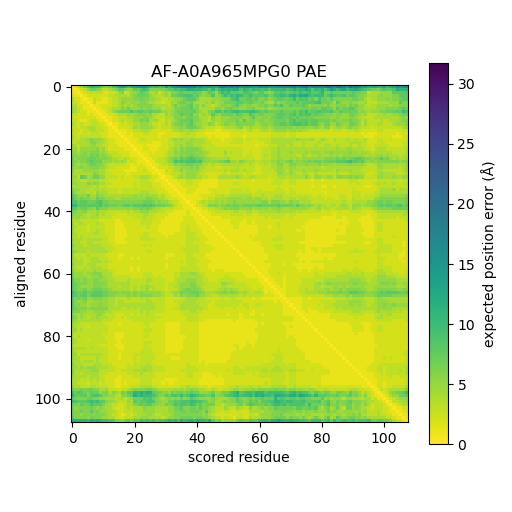.00 98.25 83 ASP A C 1
ATOM 633 O O . ASP A 1 83 ? -11.269 4.763 0.856 1.00 98.25 83 ASP A O 1
ATOM 637 N N . HIS A 1 84 ? -9.533 3.772 -0.164 1.00 97.69 84 HIS A N 1
ATOM 638 C CA . HIS A 1 84 ? -9.515 2.609 0.712 1.00 97.69 84 HIS A CA 1
ATOM 639 C C . HIS A 1 84 ? -9.162 2.978 2.159 1.00 97.69 84 HIS A C 1
ATOM 641 O O . HIS A 1 84 ? -9.830 2.527 3.091 1.00 97.69 84 HIS A O 1
ATOM 647 N N . ALA A 1 85 ? -8.146 3.821 2.361 1.00 97.31 85 ALA A N 1
ATOM 648 C CA . ALA A 1 85 ? -7.764 4.295 3.686 1.00 97.31 85 ALA A CA 1
ATOM 649 C C . ALA A 1 85 ? -8.891 5.102 4.345 1.00 97.31 85 ALA A C 1
ATOM 651 O O . ALA A 1 85 ? -9.224 4.850 5.500 1.00 97.31 85 ALA A O 1
ATOM 652 N N . VAL A 1 86 ? -9.526 6.016 3.604 1.00 97.44 86 VAL A N 1
ATOM 653 C CA . VAL A 1 86 ? -10.670 6.807 4.081 1.00 97.44 86 VAL A CA 1
ATOM 654 C C . VAL A 1 86 ? -11.833 5.900 4.473 1.00 97.44 86 VAL A C 1
ATOM 656 O O . VAL A 1 86 ? -12.393 6.071 5.555 1.00 97.44 86 VAL A O 1
ATOM 659 N N . LEU A 1 87 ? -12.170 4.909 3.640 1.00 97.50 87 LEU A N 1
ATOM 660 C CA . LEU A 1 87 ? -13.212 3.929 3.948 1.00 97.50 87 LEU A CA 1
ATOM 661 C C . LEU A 1 87 ? -12.921 3.206 5.269 1.00 97.50 87 LEU A C 1
ATOM 663 O O . LEU A 1 87 ? -13.765 3.195 6.162 1.00 97.50 87 LEU A O 1
ATOM 667 N N . ARG A 1 88 ? -11.711 2.658 5.426 1.00 96.69 88 ARG A N 1
ATOM 668 C CA . ARG A 1 88 ? -11.312 1.932 6.642 1.00 96.69 88 ARG A CA 1
ATOM 669 C C . ARG A 1 88 ? -11.320 2.824 7.879 1.00 96.69 88 ARG A C 1
ATOM 671 O O . ARG A 1 88 ? -11.853 2.430 8.913 1.00 96.69 88 ARG A O 1
ATOM 678 N N . MET A 1 89 ? -10.795 4.042 7.768 1.00 95.81 89 MET A N 1
ATOM 679 C CA . MET A 1 89 ? -10.769 5.001 8.873 1.00 95.81 89 MET A CA 1
ATOM 680 C C . MET A 1 89 ? -12.175 5.438 9.298 1.00 95.81 89 MET A C 1
ATOM 682 O O . MET A 1 89 ? -12.424 5.592 10.492 1.00 95.81 89 MET A O 1
ATOM 686 N N . ASN A 1 90 ? -13.112 5.582 8.355 1.00 96.31 90 ASN A N 1
ATOM 687 C CA . ASN A 1 90 ? -14.519 5.860 8.664 1.00 96.31 90 ASN A CA 1
ATOM 688 C C . ASN A 1 90 ? -15.199 4.696 9.405 1.00 96.31 90 ASN A C 1
ATOM 690 O O . ASN A 1 90 ? -16.125 4.920 10.182 1.00 96.31 90 ASN A O 1
ATOM 694 N N . GLU A 1 91 ? -14.720 3.467 9.208 1.00 96.38 91 GLU A N 1
ATOM 695 C CA . GLU A 1 91 ? -15.139 2.274 9.957 1.00 96.38 91 GLU A CA 1
ATOM 696 C C . GLU A 1 91 ? -14.388 2.097 11.291 1.00 96.38 91 GLU A C 1
ATOM 698 O O . GLU A 1 91 ? -14.596 1.105 11.988 1.00 96.38 91 GLU A O 1
ATOM 703 N N . GLY A 1 92 ? -13.506 3.034 11.661 1.00 94.94 92 GLY A N 1
ATOM 704 C CA . GLY A 1 92 ? -12.693 2.955 12.877 1.00 94.94 92 GLY A CA 1
ATOM 705 C C . GLY A 1 92 ? -11.525 1.967 12.797 1.00 94.94 92 GLY A C 1
ATOM 706 O O . GLY A 1 92 ? -10.967 1.614 13.834 1.00 94.94 92 GLY A O 1
ATOM 707 N N . LYS A 1 93 ? -11.155 1.521 11.592 1.00 94.25 93 LYS A N 1
ATOM 708 C CA . LYS A 1 93 ? -10.048 0.588 11.342 1.00 94.25 93 LYS A CA 1
ATOM 709 C C . LYS A 1 93 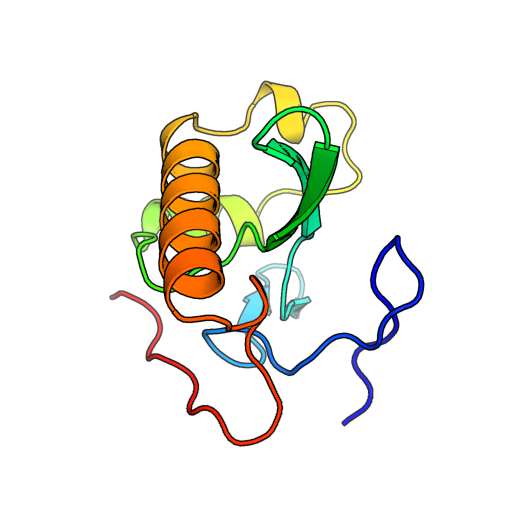? -8.768 1.325 10.951 1.00 94.25 93 LYS A C 1
ATOM 711 O O . LYS A 1 93 ? -8.802 2.439 10.422 1.00 94.25 93 LYS A O 1
ATOM 716 N N . SER A 1 94 ? -7.629 0.664 11.144 1.00 94.38 94 SER A N 1
ATOM 717 C CA . SER A 1 94 ? -6.345 1.098 10.578 1.00 94.38 94 SER A CA 1
ATOM 718 C C . SER A 1 94 ? -6.400 1.142 9.041 1.00 94.38 94 SER A C 1
ATOM 720 O O . SER A 1 94 ? -7.036 0.268 8.457 1.00 94.38 94 SER A O 1
ATOM 722 N N . PRO A 1 95 ? -5.710 2.069 8.342 1.00 95.88 95 PRO A N 1
ATOM 723 C CA . PRO A 1 95 ? -5.532 2.002 6.883 1.00 95.88 95 PRO A CA 1
ATOM 724 C C . PRO A 1 95 ? -4.853 0.712 6.403 1.00 95.88 95 PRO A C 1
ATOM 726 O O . PRO A 1 95 ? -5.030 0.301 5.259 1.00 95.88 95 PRO A O 1
ATOM 729 N N . PHE A 1 96 ? -4.070 0.078 7.277 1.00 95.75 96 PHE A N 1
ATOM 730 C CA . PHE A 1 96 ? -3.415 -1.201 7.033 1.00 95.75 96 PHE A CA 1
ATOM 731 C C . PHE A 1 96 ? -4.303 -2.362 7.471 1.00 95.75 96 PHE A C 1
ATOM 733 O O . PHE A 1 96 ? -5.158 -2.201 8.340 1.00 95.75 96 PHE A O 1
ATOM 740 N N . ILE A 1 97 ? -4.058 -3.544 6.904 1.00 93.69 97 ILE A N 1
ATOM 741 C CA . ILE A 1 97 ? -4.658 -4.779 7.409 1.00 93.69 97 ILE A CA 1
ATOM 742 C C . ILE A 1 97 ? -4.125 -5.081 8.816 1.00 93.69 97 ILE A C 1
ATOM 744 O O . ILE A 1 97 ? -2.909 -5.005 9.050 1.00 93.69 97 ILE A O 1
ATOM 748 N N . GLU A 1 98 ? -5.024 -5.414 9.737 1.00 88.19 98 GLU A N 1
ATOM 749 C CA . GLU A 1 98 ? -4.711 -5.747 11.126 1.00 88.19 98 GLU A CA 1
ATOM 750 C C . GLU A 1 98 ? -4.667 -7.265 11.354 1.00 88.19 98 GLU A C 1
ATOM 752 O O . GLU A 1 98 ? -5.200 -8.063 10.575 1.00 88.19 98 GLU A O 1
ATOM 757 N N . ASP A 1 99 ? -4.006 -7.682 12.435 1.00 76.62 99 ASP A N 1
ATOM 758 C CA . ASP A 1 99 ? -3.921 -9.093 12.805 1.00 76.62 99 ASP A CA 1
ATOM 759 C C . ASP A 1 99 ? -5.321 -9.639 13.139 1.00 76.62 99 ASP A C 1
ATOM 761 O O . ASP A 1 99 ? -6.014 -9.129 14.018 1.00 76.62 99 ASP A O 1
ATOM 765 N N . GLY A 1 100 ? -5.737 -10.692 12.430 1.00 79.00 100 GLY A N 1
ATOM 766 C CA . GLY A 1 100 ? -7.077 -11.286 12.541 1.00 79.00 100 GLY A CA 1
ATOM 767 C C . GLY A 1 100 ? -7.999 -10.976 11.359 1.00 79.00 100 GLY A C 1
ATOM 768 O O . GLY A 1 100 ? -9.025 -11.640 11.204 1.00 79.00 100 GLY A O 1
ATOM 769 N N . GLU A 1 101 ? -7.623 -10.041 10.483 1.00 86.69 101 GLU A N 1
ATOM 770 C CA . GLU A 1 101 ? -8.284 -9.856 9.191 1.00 86.69 101 GLU A CA 1
ATOM 771 C C . GLU A 1 101 ? -7.785 -10.878 8.156 1.00 86.69 101 GLU A C 1
ATOM 773 O O . GLU A 1 101 ? -6.634 -11.319 8.172 1.00 86.69 101 GLU A O 1
ATOM 778 N N . SER A 1 102 ? -8.671 -11.275 7.240 1.00 85.06 102 SER A N 1
ATOM 779 C CA . SER A 1 102 ? -8.330 -12.203 6.157 1.00 85.06 102 SER A CA 1
ATOM 780 C C . SER A 1 102 ? -7.758 -11.455 4.957 1.00 85.06 102 SER A C 1
ATOM 782 O O . SER A 1 102 ? -8.322 -10.449 4.526 1.00 85.06 102 SER A O 1
ATOM 784 N N . ALA A 1 103 ? -6.669 -11.976 4.390 1.00 86.88 103 ALA A N 1
ATOM 785 C CA . ALA A 1 103 ? -6.130 -11.476 3.132 1.00 86.88 103 ALA A CA 1
ATOM 786 C C . ALA A 1 103 ? -7.115 -11.726 1.976 1.00 86.88 103 ALA A C 1
ATOM 788 O O . ALA A 1 103 ? -7.769 -12.769 1.906 1.00 86.88 103 ALA A O 1
ATOM 789 N N . ALA A 1 104 ? -7.197 -10.766 1.062 1.00 88.62 104 ALA A N 1
ATOM 790 C CA . ALA A 1 104 ? -7.888 -10.893 -0.207 1.00 88.62 104 ALA A CA 1
ATOM 791 C C . ALA A 1 104 ? -7.087 -11.773 -1.181 1.00 88.62 104 ALA A C 1
ATOM 793 O O . ALA A 1 104 ? -5.865 -11.906 -1.079 1.00 88.62 104 ALA A O 1
ATOM 794 N N . ALA A 1 105 ? -7.782 -12.349 -2.162 1.00 90.56 105 ALA A N 1
ATOM 795 C CA . ALA A 1 105 ? -7.127 -12.965 -3.309 1.00 90.56 105 ALA A CA 1
ATOM 796 C C . ALA A 1 105 ? -6.518 -11.879 -4.208 1.00 90.56 105 ALA A C 1
ATOM 798 O O . ALA A 1 105 ? -7.093 -10.799 -4.351 1.00 90.56 105 ALA A O 1
ATOM 799 N N . LEU A 1 106 ? -5.368 -12.169 -4.820 1.00 89.06 106 LEU A N 1
ATOM 800 C CA . LEU A 1 106 ? -4.804 -11.293 -5.847 1.00 89.06 106 LEU A CA 1
ATOM 801 C C . LEU A 1 106 ? -5.764 -11.209 -7.049 1.00 89.06 106 LEU A C 1
ATOM 803 O O . LEU A 1 106 ? -6.348 -12.233 -7.410 1.00 89.06 106 LEU A O 1
ATOM 807 N N . PRO A 1 107 ? -5.921 -10.027 -7.671 1.00 88.69 107 PRO A N 1
ATOM 808 C CA . PRO A 1 107 ? -6.707 -9.890 -8.894 1.00 88.69 107 PRO A CA 1
ATOM 809 C C . PRO A 1 107 ? -6.086 -10.702 -10.047 1.00 88.69 107 PRO A C 1
ATOM 811 O O . PRO A 1 107 ? -4.859 -10.762 -10.174 1.00 88.69 107 PRO A O 1
ATOM 814 N N . GLU A 1 108 ? -6.940 -11.323 -10.871 1.00 82.25 108 GLU A N 1
ATOM 815 C CA . GLU A 1 108 ? -6.549 -12.147 -12.034 1.00 82.25 108 GLU A CA 1
ATOM 816 C C . GLU A 1 108 ? -6.172 -11.344 -13.282 1.00 82.25 108 GLU A C 1
ATOM 818 O O . GLU A 1 108 ? -6.718 -10.240 -13.508 1.00 82.25 108 GLU A O 1
#